Protein AF-A0A967WP39-F1 (afdb_monomer_lite)

Sequence (68 aa):
DLIRPFEEDELIDHGASMDTALHQLISGQYQSLLVTRGDEVIGVLRLIDVYEGISKLLRAAGHEPAPQ

Secondary structure (DSSP, 8-state):
---PPPPGGGEEETT--HHHHHHHHHHTT-SEEEEEETTEEEEEEEHHHHHHHHHHHHHHTT-PPPP-

Structure (mmCIF, N/CA/C/O backbone):
data_AF-A0A967WP39-F1
#
_entry.id   AF-A0A967WP39-F1
#
loop_
_atom_site.group_PDB
_atom_site.id
_atom_site.type_symbol
_atom_site.label_atom_id
_atom_site.label_alt_id
_atom_site.label_comp_id
_atom_site.label_asym_id
_atom_site.label_entity_id
_atom_site.label_seq_id
_atom_site.pdbx_PDB_ins_code
_atom_site.Cartn_x
_atom_site.Cartn_y
_atom_site.Cartn_z
_atom_site.occupancy
_atom_site.B_iso_or_equiv
_atom_site.auth_seq_id
_atom_site.auth_comp_id
_atom_site.auth_asym_id
_atom_site.auth_atom_id
_atom_site.pdbx_PDB_model_num
ATOM 1 N N . ASP A 1 1 ? 2.556 1.369 25.182 1.00 53.72 1 ASP A N 1
ATOM 2 C CA .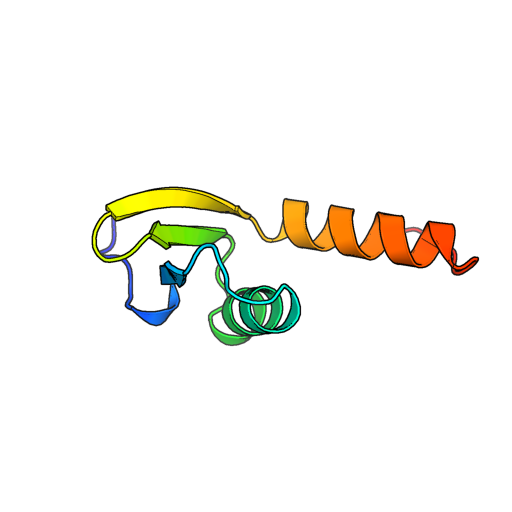 ASP A 1 1 ? 1.294 1.174 24.463 1.00 53.72 1 ASP A CA 1
ATOM 3 C C . ASP A 1 1 ? 1.644 1.006 22.993 1.00 53.72 1 ASP A C 1
ATOM 5 O O . ASP A 1 1 ? 2.252 1.913 22.443 1.00 53.72 1 ASP A O 1
ATOM 9 N N . LEU A 1 2 ? 1.493 -0.199 22.436 1.00 73.19 2 LEU A N 1
ATOM 10 C CA . LEU A 1 2 ? 2.076 -0.582 21.131 1.00 73.19 2 LEU A CA 1
ATOM 11 C C . LEU A 1 2 ? 1.046 -0.616 19.992 1.00 73.19 2 LEU A C 1
ATOM 13 O O . LEU A 1 2 ? 1.443 -0.712 18.835 1.00 73.19 2 LEU A O 1
ATOM 17 N N . ILE A 1 3 ? -0.253 -0.543 20.302 1.00 79.00 3 ILE A N 1
ATOM 18 C CA . ILE A 1 3 ? -1.327 -0.602 19.306 1.00 79.00 3 ILE A CA 1
ATOM 19 C C . ILE A 1 3 ? -1.983 0.770 19.207 1.00 79.00 3 ILE A C 1
ATOM 21 O O . ILE A 1 3 ? -2.622 1.228 20.151 1.00 79.00 3 ILE A O 1
ATOM 25 N N . ARG A 1 4 ? -1.815 1.415 18.050 1.00 83.00 4 ARG A N 1
ATOM 26 C CA . ARG A 1 4 ? -2.527 2.640 17.676 1.00 83.00 4 ARG A CA 1
ATOM 27 C C . ARG A 1 4 ? -3.643 2.311 16.677 1.00 83.00 4 ARG A C 1
ATOM 29 O O . ARG A 1 4 ? -3.495 1.342 15.930 1.00 83.00 4 ARG A O 1
ATOM 36 N N . PRO A 1 5 ? -4.731 3.096 16.634 1.00 84.12 5 PRO A N 1
ATOM 37 C CA . PRO A 1 5 ? -5.668 3.052 15.518 1.00 84.12 5 PRO A CA 1
ATOM 38 C C . PRO A 1 5 ? -4.927 3.307 14.200 1.00 84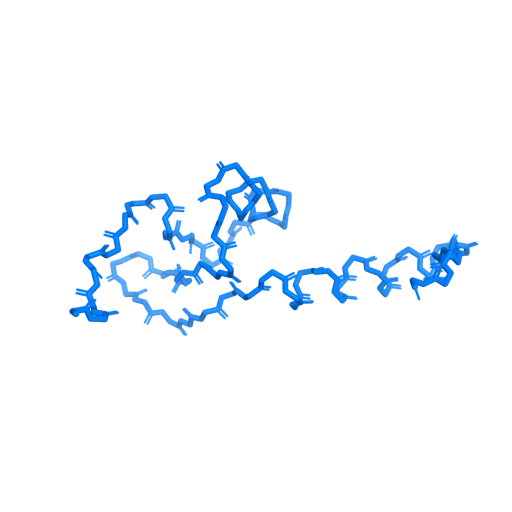.12 5 PRO A C 1
ATOM 40 O O . PRO A 1 5 ? -4.016 4.138 14.159 1.00 84.12 5 PRO A O 1
ATOM 43 N N . PHE A 1 6 ? -5.306 2.580 13.152 1.00 81.88 6 PHE A N 1
ATOM 44 C CA . PHE A 1 6 ? -4.846 2.883 11.800 1.00 81.88 6 PHE A CA 1
ATOM 45 C C . PHE A 1 6 ? -5.554 4.141 11.288 1.00 81.88 6 PHE A C 1
ATOM 47 O O . PHE A 1 6 ? -6.691 4.425 11.676 1.00 81.88 6 PHE A O 1
ATOM 54 N N . GLU A 1 7 ? -4.868 4.892 10.436 1.00 89.38 7 GLU A N 1
ATOM 55 C CA . GLU A 1 7 ? -5.415 6.070 9.761 1.00 89.38 7 GLU A CA 1
ATOM 56 C C . GLU A 1 7 ? -5.997 5.675 8.394 1.00 89.38 7 GLU A C 1
ATOM 58 O O . GLU A 1 7 ? -5.636 4.638 7.837 1.00 89.38 7 GLU A O 1
ATOM 63 N N . GLU A 1 8 ? -6.909 6.479 7.838 1.00 88.25 8 GLU A N 1
ATOM 64 C CA . GLU A 1 8 ? -7.468 6.209 6.500 1.00 88.25 8 GLU A CA 1
ATOM 65 C C . GLU A 1 8 ? -6.368 6.155 5.427 1.00 88.25 8 GLU A C 1
ATOM 67 O O . GLU A 1 8 ? -6.436 5.334 4.516 1.00 88.25 8 GLU A O 1
ATOM 72 N N . ASP A 1 9 ? -5.308 6.948 5.599 1.00 91.75 9 ASP A N 1
ATOM 73 C CA . ASP A 1 9 ? -4.140 6.980 4.714 1.00 91.75 9 ASP A CA 1
ATOM 74 C C . ASP A 1 9 ? -3.240 5.730 4.829 1.00 91.75 9 ASP A C 1
ATOM 76 O O . ASP A 1 9 ? -2.359 5.526 3.992 1.00 91.75 9 ASP A O 1
ATOM 80 N N . GLU A 1 10 ? -3.467 4.866 5.829 1.00 93.94 10 GLU A N 1
ATOM 81 C CA . GLU A 1 10 ? -2.843 3.537 5.931 1.00 93.94 10 GLU A CA 1
ATOM 82 C C . GLU A 1 10 ? -3.645 2.447 5.207 1.00 93.94 10 GLU A C 1
ATOM 84 O O . GLU A 1 10 ? -3.206 1.295 5.175 1.00 93.94 10 GLU A O 1
ATOM 89 N N . LEU A 1 11 ? -4.803 2.777 4.626 1.00 95.75 11 LEU A N 1
ATOM 90 C CA . LEU A 1 11 ? -5.607 1.869 3.814 1.00 95.75 11 LEU A CA 1
ATOM 91 C C . LEU A 1 11 ? -5.346 2.105 2.324 1.00 95.75 11 LEU A C 1
ATOM 93 O O . LEU A 1 11 ? -5.270 3.240 1.850 1.00 95.75 11 LEU A O 1
ATOM 97 N N . ILE A 1 12 ? -5.283 1.022 1.555 1.00 97.06 12 ILE A N 1
ATOM 98 C CA . ILE A 1 12 ? -5.157 1.096 0.101 1.00 97.06 12 ILE A CA 1
ATOM 99 C C . ILE A 1 12 ? -6.029 0.052 -0.585 1.00 97.06 12 ILE A C 1
ATOM 101 O O . ILE A 1 12 ? -5.976 -1.129 -0.248 1.00 97.06 12 ILE A O 1
ATOM 105 N N . ASP A 1 13 ? -6.810 0.468 -1.584 1.00 97.62 13 ASP A N 1
ATOM 106 C CA . ASP A 1 13 ? -7.578 -0.483 -2.386 1.00 97.62 13 ASP A CA 1
ATOM 107 C C . ASP A 1 13 ? -6.640 -1.416 -3.166 1.00 97.62 13 ASP A C 1
ATOM 109 O O . ASP A 1 13 ? -5.637 -0.998 -3.744 1.00 97.62 13 ASP A O 1
ATOM 113 N N . HIS A 1 14 ? -6.993 -2.694 -3.226 1.00 97.00 14 HIS A N 1
ATOM 114 C CA . HIS A 1 14 ? -6.223 -3.730 -3.910 1.00 97.00 14 HIS A CA 1
ATOM 115 C C . HIS A 1 14 ? -6.001 -3.494 -5.415 1.00 97.00 14 HIS A C 1
ATOM 117 O O . HIS A 1 14 ? -5.110 -4.114 -5.998 1.00 97.00 14 HIS A O 1
ATOM 123 N N . GLY A 1 15 ? -6.815 -2.652 -6.056 1.00 96.25 15 GLY A N 1
ATOM 124 C CA . GLY A 1 15 ? -6.667 -2.236 -7.447 1.00 96.25 15 GLY A CA 1
ATOM 125 C C . GLY A 1 15 ? -5.860 -0.948 -7.632 1.00 96.25 15 GLY A C 1
ATOM 126 O O . GLY A 1 15 ? -5.668 -0.523 -8.774 1.00 96.25 15 GLY A O 1
ATOM 127 N N . ALA A 1 16 ? -5.395 -0.313 -6.552 1.00 96.25 16 ALA A N 1
ATOM 128 C CA . ALA A 1 16 ? -4.600 0.905 -6.623 1.00 96.25 16 ALA A CA 1
ATOM 129 C C . ALA A 1 16 ? -3.250 0.673 -7.319 1.00 96.25 16 ALA A C 1
ATOM 131 O O . ALA A 1 16 ? -2.670 -0.415 -7.303 1.00 96.25 16 ALA A O 1
ATOM 132 N N . SER A 1 17 ? -2.730 1.733 -7.937 1.00 93.69 17 SER A N 1
ATOM 133 C CA . SER A 1 17 ? -1.446 1.669 -8.629 1.00 93.69 17 SER A CA 1
ATOM 134 C C . SER A 1 17 ? -0.266 1.608 -7.650 1.00 93.69 17 SER A C 1
ATOM 136 O O . SER A 1 17 ? -0.337 2.101 -6.524 1.00 93.69 17 SER A O 1
ATOM 138 N N . MET A 1 18 ? 0.864 1.065 -8.113 1.00 90.06 18 MET A N 1
ATOM 139 C CA . MET A 1 18 ? 2.104 1.026 -7.326 1.00 90.06 18 MET A CA 1
ATOM 140 C C . MET A 1 18 ? 2.654 2.430 -7.012 1.00 90.06 18 MET A C 1
ATOM 142 O O . MET A 1 18 ? 3.251 2.628 -5.960 1.00 90.06 18 MET A O 1
ATOM 146 N N . ASP A 1 19 ? 2.443 3.399 -7.908 1.00 91.88 19 ASP A N 1
ATOM 147 C CA . ASP A 1 19 ? 2.781 4.815 -7.693 1.00 91.88 19 ASP A CA 1
ATOM 148 C C . ASP A 1 19 ? 2.024 5.380 -6.484 1.00 91.88 19 ASP A C 1
ATOM 150 O O . ASP A 1 19 ? 2.631 5.932 -5.568 1.00 91.88 19 ASP A O 1
ATOM 154 N N . THR A 1 20 ? 0.712 5.144 -6.439 1.00 94.38 20 THR A N 1
ATOM 155 C CA . THR A 1 20 ? -0.152 5.581 -5.338 1.00 94.38 20 THR A CA 1
ATOM 156 C C . THR A 1 20 ? 0.278 4.949 -4.015 1.00 94.38 20 THR A C 1
ATOM 158 O O . THR A 1 20 ? 0.427 5.654 -3.018 1.00 94.38 20 THR A O 1
ATOM 161 N N . ALA A 1 21 ? 0.556 3.640 -4.021 1.00 94.56 21 ALA A N 1
ATOM 162 C CA . ALA A 1 21 ? 1.054 2.926 -2.849 1.00 94.56 21 ALA A CA 1
ATOM 163 C C . ALA A 1 21 ? 2.387 3.492 -2.343 1.00 94.56 21 ALA A C 1
ATOM 165 O O . ALA A 1 21 ? 2.555 3.735 -1.148 1.00 94.56 21 ALA A O 1
ATOM 166 N N . LEU A 1 22 ? 3.336 3.734 -3.252 1.00 92.88 22 LEU A N 1
ATOM 167 C CA . LEU A 1 22 ? 4.636 4.300 -2.913 1.00 92.88 22 LEU A CA 1
ATOM 168 C C . LEU A 1 22 ? 4.498 5.721 -2.350 1.00 92.88 22 LEU A C 1
ATOM 170 O O . LEU A 1 22 ? 5.155 6.052 -1.364 1.00 92.88 22 LEU A O 1
ATOM 174 N N . HIS A 1 23 ? 3.631 6.544 -2.943 1.00 92.94 23 HIS A N 1
ATOM 175 C CA . HIS A 1 23 ? 3.369 7.893 -2.457 1.00 92.94 23 HIS A CA 1
ATOM 176 C C . HIS A 1 23 ? 2.801 7.889 -1.031 1.00 92.94 23 HIS A C 1
ATOM 178 O O . HIS A 1 23 ? 3.299 8.642 -0.198 1.00 92.94 23 HIS A O 1
ATOM 184 N N . GLN A 1 24 ? 1.826 7.026 -0.723 1.00 94.81 24 GLN A N 1
ATOM 185 C CA . GLN A 1 24 ? 1.261 6.896 0.628 1.00 94.81 24 GLN A CA 1
ATOM 186 C C . GLN A 1 24 ? 2.303 6.414 1.645 1.00 94.81 24 GLN A C 1
ATOM 188 O O . GLN A 1 24 ? 2.466 7.026 2.700 1.00 94.81 24 GLN A O 1
ATOM 193 N N . LEU A 1 25 ? 3.066 5.369 1.304 1.00 95.06 25 LEU A N 1
ATOM 194 C CA . LEU A 1 25 ? 4.130 4.842 2.164 1.00 95.06 25 LEU A CA 1
ATOM 195 C C . LEU A 1 25 ? 5.176 5.913 2.510 1.00 95.06 25 LEU A C 1
ATOM 197 O O . LEU A 1 25 ? 5.599 6.018 3.660 1.00 95.06 25 LEU A O 1
ATOM 201 N N . ILE A 1 26 ? 5.592 6.723 1.532 1.00 93.38 26 ILE A N 1
ATOM 202 C CA . ILE A 1 26 ? 6.624 7.748 1.735 1.00 93.38 26 ILE A CA 1
ATOM 203 C C . ILE A 1 26 ? 6.057 8.978 2.454 1.00 93.38 26 ILE A C 1
ATOM 205 O O . ILE A 1 26 ? 6.647 9.428 3.436 1.00 93.38 26 ILE A O 1
ATOM 209 N N . SER A 1 27 ? 4.935 9.525 1.980 1.00 93.06 27 SER A N 1
ATOM 210 C CA . SER A 1 27 ? 4.351 10.762 2.517 1.00 93.06 27 SER A CA 1
ATOM 211 C C . SER A 1 27 ? 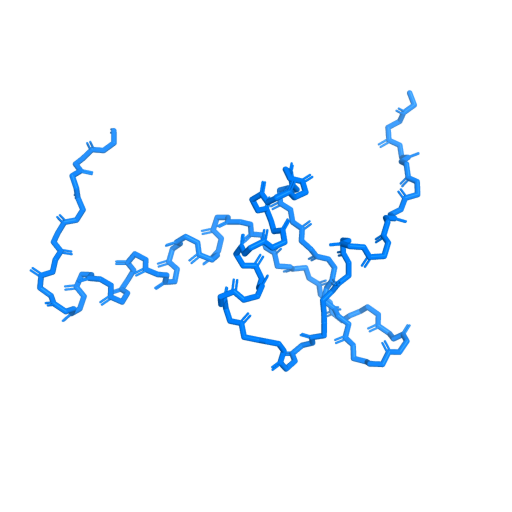3.828 10.579 3.940 1.00 93.06 27 SER A C 1
ATOM 213 O O . SER A 1 27 ? 4.029 11.460 4.774 1.00 93.06 27 SER A O 1
ATOM 215 N N . GLY A 1 28 ? 3.219 9.426 4.231 1.00 91.06 28 GLY A N 1
ATOM 216 C CA . GLY A 1 28 ? 2.754 9.063 5.571 1.00 91.06 28 GLY A CA 1
ATOM 217 C C . GLY A 1 28 ? 3.842 8.476 6.475 1.00 91.06 28 GLY A C 1
ATOM 218 O O . GLY A 1 28 ? 3.591 8.213 7.646 1.00 91.06 28 GLY A O 1
ATOM 219 N N . GLN A 1 29 ? 5.061 8.272 5.957 1.00 93.44 29 GLN A N 1
ATOM 220 C CA . GLN A 1 29 ? 6.163 7.604 6.666 1.00 93.44 29 GLN A CA 1
ATOM 221 C C . GLN A 1 29 ? 5.780 6.211 7.206 1.00 93.44 29 GLN A C 1
ATOM 223 O O . GLN A 1 29 ? 6.303 5.749 8.224 1.00 93.44 29 GLN A O 1
ATOM 228 N N . TYR A 1 30 ? 4.872 5.522 6.512 1.00 93.94 30 TYR A N 1
ATOM 229 C CA . TYR A 1 30 ? 4.382 4.208 6.901 1.00 93.94 30 TYR A CA 1
ATOM 230 C C . TYR A 1 30 ? 5.303 3.100 6.382 1.00 93.94 30 TYR A C 1
ATOM 232 O O . TYR A 1 30 ? 5.787 3.121 5.250 1.00 93.94 30 TYR A O 1
ATOM 240 N N . GLN A 1 31 ? 5.518 2.070 7.202 1.00 93.75 31 GLN A N 1
ATOM 241 C CA . GLN A 1 31 ? 6.265 0.876 6.781 1.00 93.75 31 GLN A CA 1
ATOM 242 C C . GLN A 1 31 ? 5.402 -0.108 5.978 1.00 93.75 31 GLN A C 1
ATOM 244 O O . GLN A 1 31 ? 5.927 -0.966 5.259 1.00 93.75 31 GLN A O 1
ATOM 249 N N . SER A 1 32 ? 4.082 0.013 6.097 1.00 95.81 32 SER A N 1
ATOM 250 C CA . SER A 1 32 ? 3.110 -0.838 5.427 1.00 95.81 32 SER A CA 1
ATOM 251 C C . SER A 1 32 ? 1.757 -0.156 5.299 1.00 95.81 32 SER A C 1
ATOM 253 O O . SER A 1 32 ? 1.412 0.668 6.140 1.00 95.81 32 SER A O 1
ATOM 255 N N . LEU A 1 33 ? 0.983 -0.587 4.311 1.00 97.06 33 LEU A N 1
ATOM 256 C CA . LEU A 1 33 ? -0.424 -0.249 4.131 1.00 97.06 33 LEU A CA 1
ATOM 257 C C . LEU A 1 33 ? -1.276 -1.510 4.306 1.00 97.06 33 LEU A C 1
ATOM 259 O O . LEU A 1 33 ? -0.861 -2.609 3.919 1.00 97.06 33 LEU A O 1
ATOM 263 N N . LEU A 1 34 ? -2.469 -1.358 4.867 1.00 97.00 34 LEU A N 1
ATOM 264 C CA . LEU A 1 34 ? -3.499 -2.388 4.889 1.00 97.00 34 LEU A CA 1
ATOM 265 C C . LEU A 1 34 ? -4.213 -2.389 3.538 1.00 97.00 34 LEU A C 1
ATOM 267 O O . LEU A 1 34 ? -4.772 -1.382 3.111 1.00 97.00 34 LEU A O 1
ATOM 271 N N . VAL A 1 35 ? -4.191 -3.532 2.861 1.00 97.62 35 VAL A N 1
ATOM 272 C CA . VAL A 1 35 ? -4.813 -3.674 1.545 1.00 97.62 35 VAL A CA 1
ATOM 273 C C . VAL A 1 35 ? -6.276 -4.033 1.729 1.00 97.62 35 VAL A C 1
ATOM 275 O O . VAL A 1 35 ? -6.584 -5.019 2.402 1.00 97.62 35 VAL A O 1
ATOM 278 N N . THR A 1 36 ? -7.167 -3.274 1.105 1.00 98.00 36 THR A N 1
ATOM 279 C CA . THR A 1 36 ? -8.611 -3.458 1.211 1.00 98.00 36 THR A CA 1
ATOM 280 C C . THR A 1 36 ? -9.251 -3.873 -0.110 1.00 98.00 36 THR A C 1
ATOM 282 O O . THR A 1 36 ? -8.737 -3.624 -1.202 1.00 98.00 36 THR A O 1
ATOM 285 N N . ARG A 1 37 ? -10.406 -4.529 -0.010 1.00 97.81 37 ARG A N 1
ATOM 286 C CA . ARG A 1 37 ? -11.367 -4.692 -1.103 1.00 97.81 37 ARG A CA 1
ATOM 287 C C . ARG A 1 37 ? -12.730 -4.269 -0.572 1.00 97.81 37 ARG A C 1
ATOM 289 O O . ARG A 1 37 ? -13.391 -5.034 0.127 1.00 97.81 37 ARG A O 1
ATOM 296 N N . GLY A 1 38 ? -13.137 -3.044 -0.897 1.00 94.31 38 GLY A N 1
ATOM 297 C CA . GLY A 1 38 ? -14.259 -2.413 -0.200 1.00 94.31 38 GLY A CA 1
ATOM 298 C C . GLY A 1 38 ? -13.930 -2.248 1.286 1.00 94.31 38 GLY A C 1
ATOM 299 O O . GLY A 1 38 ? -12.860 -1.746 1.617 1.00 94.31 38 GLY A O 1
ATOM 300 N N . ASP A 1 39 ? -14.813 -2.726 2.161 1.00 93.62 39 ASP A N 1
ATOM 301 C CA . ASP A 1 39 ? -14.681 -2.578 3.619 1.00 93.62 39 ASP A CA 1
ATO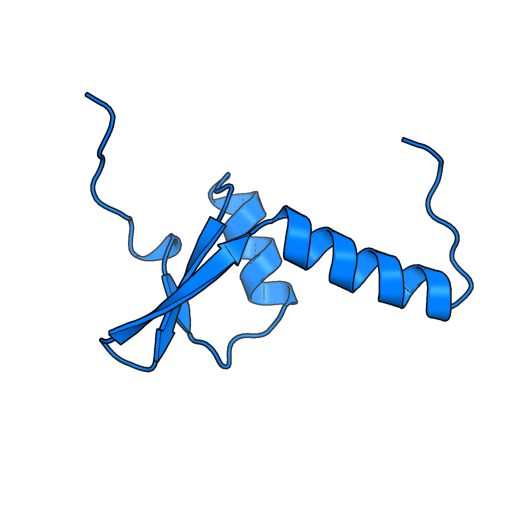M 302 C C . ASP A 1 39 ? -13.862 -3.698 4.293 1.00 93.62 39 ASP A C 1
ATOM 304 O O . ASP A 1 39 ? -13.704 -3.716 5.514 1.00 93.62 39 ASP A O 1
ATOM 308 N N . GLU A 1 40 ? -13.351 -4.664 3.523 1.00 97.25 40 GLU A N 1
ATOM 309 C CA . GLU A 1 40 ? -12.589 -5.799 4.048 1.00 97.25 40 GLU A CA 1
ATOM 310 C C . GLU A 1 40 ? -11.082 -5.595 3.858 1.00 97.25 40 GLU A C 1
ATOM 312 O O . GLU A 1 40 ? -10.620 -5.358 2.742 1.00 97.25 40 GLU A O 1
ATOM 317 N N . VAL A 1 41 ? -10.304 -5.758 4.934 1.00 97.00 41 VAL A N 1
ATOM 318 C CA . VAL A 1 41 ? -8.839 -5.858 4.862 1.00 97.00 41 VAL A CA 1
ATOM 319 C C . VAL A 1 41 ? -8.460 -7.266 4.410 1.00 97.00 41 VAL A C 1
ATOM 321 O O . VAL A 1 41 ? -8.678 -8.239 5.129 1.00 97.00 41 VAL A O 1
ATOM 324 N N . ILE A 1 42 ? -7.851 -7.368 3.232 1.00 98.06 42 ILE A N 1
ATOM 325 C CA . ILE A 1 42 ? -7.482 -8.640 2.598 1.00 98.06 42 ILE A CA 1
ATOM 326 C C . ILE A 1 42 ? -5.979 -8.938 2.667 1.00 98.06 42 ILE A C 1
ATOM 328 O O . ILE A 1 42 ? -5.543 -10.015 2.258 1.00 98.06 42 ILE A O 1
ATOM 332 N N . GLY A 1 43 ? -5.162 -7.996 3.146 1.00 97.06 43 GLY A N 1
ATOM 333 C CA . GLY A 1 43 ? -3.718 -8.187 3.216 1.00 97.06 43 GLY A CA 1
ATOM 334 C C . GLY A 1 43 ? -2.944 -6.963 3.683 1.00 97.06 43 GLY A C 1
ATOM 335 O O . GLY A 1 43 ? -3.509 -5.986 4.169 1.00 97.06 43 GLY A O 1
ATOM 336 N N . VAL A 1 44 ? -1.625 -7.037 3.524 1.00 96.94 44 VAL A N 1
ATOM 337 C CA . VAL A 1 44 ? -0.680 -5.978 3.891 1.00 96.94 44 VAL A CA 1
ATOM 338 C C . VAL A 1 44 ? 0.314 -5.793 2.752 1.00 96.94 44 VAL A C 1
ATOM 340 O O . VAL A 1 44 ? 0.875 -6.773 2.260 1.00 96.94 44 VAL A O 1
ATOM 343 N N . LEU A 1 45 ? 0.558 -4.545 2.361 1.00 96.69 45 LEU A N 1
ATOM 344 C CA . LEU A 1 45 ? 1.598 -4.166 1.412 1.00 96.69 45 LEU A CA 1
ATOM 345 C C . LEU A 1 45 ? 2.722 -3.464 2.169 1.00 96.69 45 LEU A C 1
ATOM 347 O O . LEU A 1 45 ? 2.509 -2.396 2.738 1.00 96.69 45 LEU A O 1
ATOM 351 N N . ARG A 1 46 ? 3.924 -4.045 2.191 1.00 96.25 46 ARG A N 1
ATOM 352 C CA . ARG A 1 46 ? 5.075 -3.454 2.890 1.00 96.25 46 ARG A CA 1
ATOM 353 C C . ARG A 1 46 ? 5.939 -2.661 1.922 1.00 96.25 46 ARG A C 1
ATOM 355 O O . ARG A 1 46 ? 6.127 -3.070 0.776 1.00 96.25 46 ARG A O 1
ATOM 362 N N . LEU A 1 47 ? 6.562 -1.592 2.415 1.00 94.88 47 LEU A N 1
ATOM 363 C CA . LEU A 1 47 ? 7.478 -0.770 1.619 1.00 94.88 47 LEU A CA 1
ATOM 364 C C . LEU A 1 47 ? 8.618 -1.588 0.995 1.00 94.88 47 LEU A C 1
ATOM 366 O O . LEU A 1 47 ? 9.003 -1.338 -0.145 1.00 94.88 47 LEU A O 1
ATOM 370 N N . ILE A 1 48 ? 9.122 -2.601 1.706 1.00 93.62 48 ILE A N 1
ATOM 371 C CA . ILE A 1 48 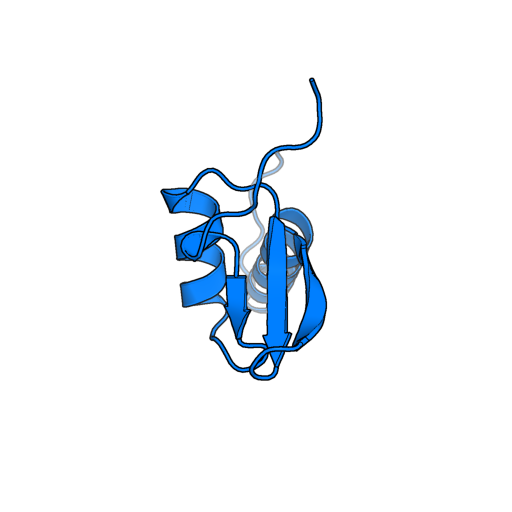? 10.181 -3.472 1.183 1.00 93.62 48 ILE A CA 1
ATOM 372 C C . ILE A 1 48 ? 9.720 -4.298 -0.027 1.00 93.62 48 ILE A C 1
ATOM 374 O O . ILE A 1 48 ? 10.479 -4.442 -0.981 1.00 93.62 48 ILE A O 1
ATOM 378 N N . ASP A 1 49 ? 8.467 -4.765 -0.038 1.00 91.06 49 ASP A N 1
ATOM 379 C CA . ASP A 1 49 ? 7.920 -5.552 -1.150 1.00 91.06 49 ASP A CA 1
ATOM 380 C C . ASP A 1 49 ? 7.759 -4.667 -2.402 1.00 91.06 49 ASP A C 1
ATOM 382 O O . ASP A 1 49 ? 8.092 -5.079 -3.518 1.00 91.06 49 ASP A O 1
ATOM 386 N N . VAL A 1 50 ? 7.327 -3.413 -2.207 1.00 90.75 50 VAL A N 1
ATOM 387 C CA . VAL A 1 50 ? 7.245 -2.386 -3.262 1.00 90.75 50 VAL A CA 1
ATOM 388 C C . VAL A 1 50 ? 8.632 -2.074 -3.827 1.00 90.75 50 VAL A C 1
ATOM 390 O O . VAL A 1 50 ? 8.828 -2.107 -5.045 1.00 90.75 50 VAL A O 1
ATOM 393 N N . TYR A 1 51 ? 9.613 -1.823 -2.953 1.00 89.38 51 TYR A N 1
ATOM 394 C CA . TYR A 1 51 ? 11.001 -1.587 -3.349 1.00 89.38 51 TYR A CA 1
ATOM 395 C C . TYR A 1 51 ? 11.558 -2.754 -4.168 1.00 89.38 51 TYR A C 1
ATOM 397 O O . TYR A 1 51 ? 12.120 -2.535 -5.240 1.00 89.38 51 TYR A O 1
ATOM 405 N N . GLU A 1 52 ? 11.384 -3.994 -3.707 1.00 91.62 52 GLU A N 1
ATOM 406 C CA . GLU A 1 52 ? 11.857 -5.169 -4.435 1.00 91.62 52 GLU A CA 1
ATOM 407 C C . GLU A 1 52 ? 11.210 -5.290 -5.817 1.00 91.62 52 GLU A C 1
ATOM 409 O O . GLU A 1 52 ? 11.902 -5.612 -6.786 1.00 91.62 52 GLU A O 1
ATOM 414 N N . GLY A 1 53 ? 9.905 -5.023 -5.921 1.00 89.69 53 GLY A N 1
ATOM 415 C CA . GLY A 1 53 ? 9.175 -5.024 -7.187 1.00 89.69 53 GLY A CA 1
ATOM 416 C C . GLY A 1 53 ? 9.750 -4.013 -8.179 1.00 89.69 53 GLY A C 1
ATOM 417 O O . GLY A 1 53 ? 10.124 -4.382 -9.295 1.00 89.69 53 GLY A O 1
ATOM 418 N N . ILE A 1 54 ? 9.908 -2.758 -7.752 1.00 88.19 54 ILE A N 1
ATOM 419 C CA . ILE A 1 54 ? 10.494 -1.689 -8.576 1.00 88.19 54 ILE A CA 1
ATOM 420 C C . ILE A 1 54 ? 11.944 -2.022 -8.937 1.00 88.19 54 ILE A C 1
ATOM 422 O O . ILE A 1 54 ? 12.355 -1.899 -10.088 1.00 88.19 54 ILE A O 1
ATOM 426 N N . SER A 1 55 ? 12.723 -2.499 -7.972 1.00 89.75 55 SER A N 1
ATOM 427 C CA . SER A 1 55 ? 14.125 -2.835 -8.172 1.00 89.75 55 SER A CA 1
ATOM 428 C C . SER A 1 55 ? 14.313 -3.966 -9.190 1.00 89.75 55 SER A C 1
ATOM 430 O O . SER A 1 55 ? 15.228 -3.913 -10.013 1.00 89.75 55 SER A O 1
ATOM 432 N N . LYS A 1 56 ? 13.433 -4.975 -9.186 1.00 90.75 56 LYS A N 1
ATOM 433 C CA . LYS A 1 56 ? 13.408 -6.036 -10.206 1.00 90.75 56 LYS A CA 1
ATOM 434 C C . LYS A 1 56 ? 13.098 -5.469 -11.595 1.00 90.75 56 LYS A C 1
ATOM 436 O O . LYS A 1 56 ? 13.773 -5.839 -12.554 1.00 90.75 56 LYS A O 1
ATOM 441 N N . LEU A 1 57 ? 12.138 -4.547 -11.699 1.00 89.75 57 LEU A N 1
ATOM 442 C CA . LEU A 1 57 ? 11.782 -3.891 -12.963 1.00 89.75 57 LEU A CA 1
ATOM 443 C C . LEU A 1 57 ? 12.935 -3.045 -13.524 1.00 89.75 57 LEU A C 1
ATOM 445 O O . LEU A 1 57 ? 13.242 -3.143 -14.710 1.00 89.75 57 LEU A O 1
ATOM 449 N N . LEU A 1 58 ? 13.614 -2.269 -12.675 1.00 90.75 58 LEU A N 1
ATOM 450 C CA . LEU A 1 58 ? 14.760 -1.447 -13.080 1.00 90.75 58 LEU A CA 1
ATOM 451 C C . LEU A 1 58 ? 15.922 -2.297 -13.608 1.00 90.75 58 LEU A C 1
ATOM 453 O O . LEU A 1 58 ? 16.475 -1.996 -14.666 1.00 90.75 58 LEU A O 1
ATOM 457 N N . ARG A 1 59 ? 16.235 -3.407 -12.928 1.00 87.88 59 ARG A N 1
ATOM 458 C CA . ARG A 1 59 ? 17.267 -4.354 -13.381 1.00 87.88 59 ARG A CA 1
ATOM 459 C C . ARG A 1 59 ? 16.910 -4.986 -14.721 1.00 87.88 59 ARG A C 1
ATOM 461 O O . ARG A 1 59 ? 17.766 -5.083 -15.593 1.00 87.88 59 ARG A O 1
ATOM 468 N N . ALA A 1 60 ? 15.648 -5.376 -14.905 1.00 89.69 60 ALA A N 1
ATOM 469 C CA . ALA A 1 60 ? 15.171 -5.923 -16.174 1.00 89.69 60 ALA A CA 1
ATOM 470 C C . ALA A 1 60 ? 15.278 -4.909 -17.329 1.00 89.69 60 ALA A C 1
ATOM 472 O O . ALA A 1 60 ? 15.496 -5.304 -18.471 1.00 89.69 60 ALA A O 1
ATOM 473 N N . ALA A 1 61 ? 15.182 -3.610 -17.032 1.00 86.06 61 ALA A N 1
ATOM 474 C CA . ALA A 1 61 ? 15.370 -2.521 -17.989 1.00 86.06 61 ALA A CA 1
ATOM 475 C C . ALA A 1 61 ? 16.850 -2.135 -18.227 1.00 86.06 61 ALA A C 1
ATOM 477 O O . ALA A 1 61 ? 17.119 -1.166 -18.935 1.00 86.06 61 ALA A O 1
ATOM 478 N N . GLY A 1 62 ? 17.813 -2.869 -17.653 1.00 83.88 62 GLY A N 1
ATOM 479 C CA . GLY A 1 62 ? 19.249 -2.610 -17.810 1.00 83.88 62 GLY A CA 1
ATOM 480 C C . GLY A 1 62 ? 19.806 -1.514 -16.894 1.00 83.88 62 GLY A C 1
ATOM 481 O O . GLY A 1 62 ? 20.923 -1.051 -17.114 1.00 83.88 62 GLY A O 1
ATOM 482 N N . HIS A 1 63 ? 19.049 -1.087 -15.879 1.00 71.25 63 HIS A N 1
ATOM 483 C CA . HIS A 1 63 ? 19.513 -0.154 -14.854 1.00 71.25 63 HIS A CA 1
ATOM 484 C C . HIS A 1 63 ? 19.913 -0.929 -13.596 1.00 71.25 63 HIS A C 1
ATOM 486 O O . HIS A 1 63 ? 19.067 -1.469 -12.880 1.00 71.25 63 HIS A O 1
ATOM 492 N N . GLU A 1 64 ? 21.213 -1.003 -13.324 1.00 66.06 64 GLU A N 1
ATOM 493 C CA . GLU A 1 64 ? 21.727 -1.650 -12.121 1.00 66.06 64 GLU A CA 1
ATOM 494 C C . GLU A 1 64 ? 21.748 -0.629 -10.970 1.00 66.06 64 GLU A C 1
ATOM 496 O O . GLU A 1 64 ? 22.403 0.410 -11.090 1.00 66.06 64 GLU A O 1
ATOM 501 N N . PRO A 1 65 ? 20.995 -0.849 -9.876 1.00 64.25 65 PRO A N 1
ATOM 502 C CA . PRO A 1 65 ? 21.011 0.075 -8.751 1.00 64.25 65 PRO A CA 1
ATOM 503 C C . PRO A 1 65 ? 22.378 0.026 -8.063 1.00 64.25 65 PRO A C 1
ATOM 505 O O . PRO A 1 65 ? 22.952 -1.051 -7.895 1.00 64.25 65 PRO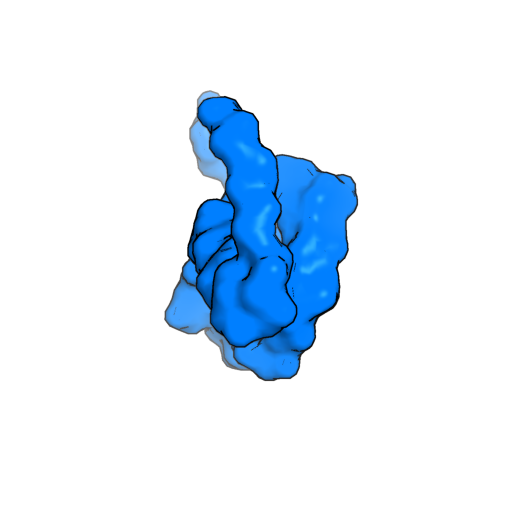 A O 1
ATOM 508 N N . ALA A 1 66 ? 22.884 1.192 -7.653 1.00 60.28 66 ALA A N 1
ATOM 509 C CA . ALA A 1 66 ? 24.136 1.289 -6.911 1.00 60.28 66 ALA A CA 1
ATOM 510 C C . ALA A 1 66 ? 24.094 0.399 -5.649 1.00 60.28 66 ALA A C 1
ATOM 512 O O . ALA A 1 66 ? 23.033 0.290 -5.024 1.00 60.28 66 ALA A O 1
ATOM 513 N N . PRO A 1 67 ? 25.216 -0.245 -5.272 1.00 66.19 67 PRO A N 1
ATOM 514 C CA . PRO A 1 67 ? 25.283 -1.003 -4.030 1.00 66.19 67 PRO A CA 1
ATOM 515 C C . PRO A 1 67 ? 24.960 -0.082 -2.845 1.00 66.19 67 PRO A C 1
ATOM 517 O O . PRO A 1 67 ? 25.456 1.044 -2.785 1.00 66.19 67 PRO A O 1
ATOM 520 N N . GLN A 1 68 ? 24.081 -0.568 -1.965 1.00 60.81 68 GLN A N 1
ATOM 521 C CA . GLN A 1 68 ? 23.628 0.114 -0.748 1.00 60.81 68 GLN A CA 1
ATOM 522 C C . GLN A 1 68 ? 24.642 -0.059 0.379 1.00 60.81 68 GLN A C 1
ATOM 524 O O . GLN A 1 68 ? 25.166 -1.191 0.503 1.00 60.81 68 GLN A O 1
#

Radius of gyration: 13.9 Å; chains: 1; bounding box: 40×19×42 Å

Foldseek 3Di:
DPDDDDDPLLEDEPPDDLVSLLCSCVVVVNQWHQYDHVPDRPDIDGPVNSVVVVQVVCVVVVHHDDDD

pLDDT: mean 89.32, std 10.15, range [53.72, 98.06]